Protein AF-A0A3M0LXD7-F1 (afdb_monomer_lite)

pLDDT: mean 84.43, std 17.97, range [29.33, 97.19]

Foldseek 3Di:
DDPPPPPPPPPVCVVCLVVDVLNVLLVCADPLHAAEDEAACPEPPQHRVNVVSSVVSNVVSPHDHHYHYDPHYDVCCCPPPNVVVVVVSVVVSVVVSVVVPPPPPDD

Radius of gyration: 18.06 Å; chains: 1; bounding box: 64×42×29 Å

Structure (mmCIF, N/CA/C/O backbone):
data_AF-A0A3M0LXD7-F1
#
_entry.id   AF-A0A3M0LXD7-F1
#
loop_
_atom_site.group_PDB
_atom_site.id
_atom_site.type_symbol
_atom_site.label_atom_id
_atom_site.label_alt_id
_atom_site.label_comp_id
_atom_site.label_asym_id
_atom_site.label_entity_id
_atom_site.label_seq_id
_atom_site.pdbx_PDB_ins_code
_atom_site.Cartn_x
_atom_site.Cartn_y
_atom_site.Cartn_z
_atom_site.occupancy
_atom_site.B_iso_or_equiv
_atom_site.auth_seq_id
_atom_site.auth_comp_id
_atom_site.auth_asym_id
_atom_site.auth_atom_id
_atom_site.pdbx_PDB_model_num
ATOM 1 N N . MET A 1 1 ? 28.290 23.124 3.619 1.00 46.03 1 MET A N 1
ATOM 2 C CA . MET A 1 1 ? 26.958 23.412 4.195 1.00 46.03 1 MET A CA 1
ATOM 3 C C . MET A 1 1 ? 26.178 24.201 3.157 1.00 46.03 1 MET A C 1
ATOM 5 O O . MET A 1 1 ? 26.700 25.221 2.731 1.00 46.03 1 MET A O 1
ATOM 9 N N . ASN A 1 2 ? 24.992 23.765 2.712 1.00 29.33 2 ASN A N 1
ATOM 10 C CA . ASN A 1 2 ? 24.020 24.772 2.282 1.00 29.33 2 ASN A CA 1
ATOM 11 C C . ASN A 1 2 ? 22.552 24.331 2.493 1.00 29.33 2 ASN A C 1
ATOM 13 O O . ASN A 1 2 ? 22.057 23.475 1.761 1.00 29.33 2 ASN A O 1
ATOM 17 N N . PRO A 1 3 ? 21.847 24.907 3.486 1.00 42.38 3 PRO A N 1
ATOM 18 C CA . PRO A 1 3 ? 20.471 24.574 3.888 1.00 42.38 3 PRO A CA 1
ATOM 19 C C . PRO A 1 3 ? 19.382 25.123 2.935 1.00 42.38 3 PRO A C 1
ATOM 21 O O . PRO A 1 3 ? 18.253 25.393 3.339 1.00 42.38 3 PRO A O 1
ATOM 24 N N . VAL A 1 4 ? 19.696 25.285 1.647 1.00 49.19 4 VAL A N 1
ATOM 25 C CA . VAL A 1 4 ? 18.915 26.112 0.704 1.00 49.19 4 VAL A CA 1
ATOM 26 C C . VAL A 1 4 ? 17.678 25.405 0.117 1.00 49.19 4 VAL A C 1
ATOM 28 O O . VAL A 1 4 ? 16.813 26.060 -0.455 1.00 49.19 4 VAL A O 1
ATOM 31 N N . ASN A 1 5 ? 17.494 24.093 0.303 1.00 46.97 5 ASN A N 1
ATOM 32 C CA . ASN A 1 5 ? 16.366 23.379 -0.328 1.00 46.97 5 ASN A CA 1
ATOM 33 C C . ASN A 1 5 ? 15.109 23.208 0.544 1.00 46.97 5 ASN A C 1
ATOM 35 O O . ASN A 1 5 ? 14.060 22.838 0.019 1.00 46.97 5 ASN A O 1
ATOM 39 N N . LEU A 1 6 ? 15.147 23.552 1.836 1.00 48.31 6 LEU A N 1
ATOM 40 C CA . LEU A 1 6 ? 13.985 23.420 2.736 1.00 48.31 6 LEU A CA 1
ATOM 41 C C . LEU A 1 6 ? 12.862 24.446 2.467 1.00 48.31 6 LEU A C 1
ATOM 43 O O . LEU A 1 6 ? 11.755 24.310 2.992 1.00 48.31 6 LEU A O 1
ATOM 47 N N . LEU A 1 7 ? 13.110 25.449 1.618 1.00 49.47 7 LEU A N 1
ATOM 48 C CA . LEU A 1 7 ? 12.142 26.494 1.263 1.00 49.47 7 LEU A CA 1
ATOM 49 C C . LEU A 1 7 ? 11.596 26.390 -0.167 1.00 49.47 7 LEU A C 1
ATOM 51 O O . LEU A 1 7 ? 10.633 27.08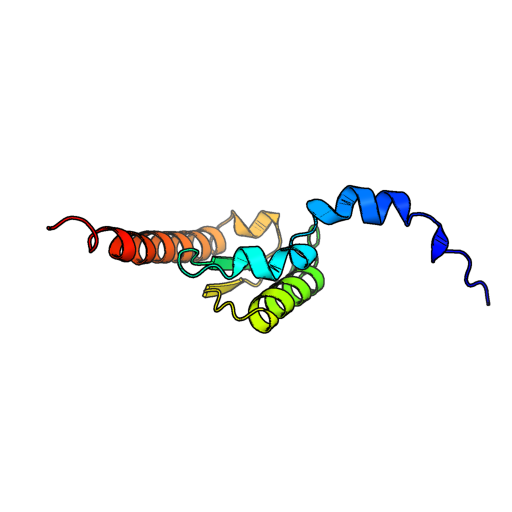7 -0.484 1.00 49.47 7 LEU A O 1
ATOM 55 N N . ARG A 1 8 ? 12.134 25.516 -1.032 1.00 58.16 8 ARG A N 1
ATOM 56 C CA . ARG A 1 8 ? 11.870 25.631 -2.476 1.00 58.16 8 ARG A CA 1
ATOM 57 C C . ARG A 1 8 ? 10.462 25.238 -2.908 1.00 58.16 8 ARG A C 1
ATOM 59 O O . ARG A 1 8 ? 10.080 25.577 -4.020 1.00 58.16 8 ARG A O 1
ATOM 66 N N . ASN A 1 9 ? 9.664 24.570 -2.068 1.00 71.19 9 ASN A N 1
ATOM 67 C CA . ASN A 1 9 ? 8.274 24.351 -2.453 1.00 71.19 9 ASN A CA 1
ATOM 68 C C . ASN A 1 9 ? 7.278 24.103 -1.316 1.00 71.19 9 ASN A C 1
ATOM 70 O O . ASN A 1 9 ? 6.484 23.168 -1.364 1.00 71.19 9 ASN A O 1
ATOM 74 N N . LYS A 1 10 ? 7.271 24.963 -0.287 1.00 82.31 10 LYS A N 1
ATOM 75 C CA . LYS A 1 10 ? 6.174 24.972 0.706 1.00 82.31 10 LYS A CA 1
ATOM 76 C C . LYS A 1 10 ? 4.805 25.146 0.037 1.00 82.31 10 LYS A C 1
ATOM 78 O O . LYS A 1 10 ? 3.849 24.507 0.461 1.00 82.31 10 LYS A O 1
ATOM 83 N N . ALA A 1 11 ? 4.732 25.959 -1.019 1.00 86.94 11 ALA A N 1
ATOM 84 C CA . ALA A 1 11 ? 3.520 26.148 -1.809 1.00 86.94 11 ALA A CA 1
ATOM 85 C C . ALA A 1 11 ? 3.088 24.853 -2.512 1.00 86.94 11 ALA A C 1
ATOM 87 O O . ALA A 1 11 ? 1.942 24.453 -2.356 1.00 86.94 11 ALA A O 1
ATOM 88 N N . LEU A 1 12 ? 3.999 24.143 -3.191 1.00 86.56 12 LEU A N 1
ATOM 89 C CA . LEU A 1 12 ? 3.683 22.847 -3.802 1.00 86.56 12 LEU A CA 1
ATOM 90 C C . LEU A 1 12 ? 3.343 21.796 -2.744 1.00 86.56 12 LEU A C 1
ATOM 92 O O . LEU A 1 12 ? 2.316 21.150 -2.857 1.00 86.56 12 LEU A O 1
ATOM 96 N N . ARG A 1 13 ? 4.115 21.669 -1.659 1.00 85.44 13 ARG A N 1
ATOM 97 C CA . ARG A 1 13 ? 3.769 20.746 -0.564 1.00 85.44 13 ARG A CA 1
ATOM 98 C C . ARG A 1 13 ? 2.377 21.030 -0.008 1.00 85.44 13 ARG A C 1
ATOM 100 O O . ARG A 1 13 ? 1.622 20.096 0.212 1.00 85.44 13 ARG A O 1
ATOM 107 N N . ARG A 1 14 ? 2.016 22.305 0.169 1.00 88.56 14 ARG A N 1
ATOM 108 C CA . ARG A 1 14 ? 0.671 22.713 0.587 1.00 88.56 14 ARG A CA 1
ATOM 109 C C . ARG A 1 14 ? -0.385 22.403 -0.476 1.00 88.56 14 ARG A C 1
ATOM 111 O O . ARG A 1 14 ? -1.457 21.943 -0.111 1.00 88.56 14 ARG A O 1
ATOM 118 N N . ALA A 1 15 ? -0.087 22.617 -1.756 1.00 90.94 15 ALA A N 1
ATOM 119 C CA . ALA A 1 15 ? -0.998 22.334 -2.864 1.00 90.94 15 ALA A CA 1
ATOM 120 C C . ALA A 1 15 ? -1.264 20.829 -3.042 1.00 90.94 15 ALA A C 1
ATOM 122 O O . ALA A 1 15 ? -2.394 20.443 -3.310 1.00 90.94 15 ALA A O 1
ATOM 123 N N . TRP A 1 16 ? -0.253 19.980 -2.834 1.00 89.81 16 TRP A N 1
ATOM 124 C CA . TRP A 1 16 ? -0.374 18.517 -2.887 1.00 89.81 16 TRP A CA 1
ATOM 125 C C . TRP A 1 16 ? -0.804 17.896 -1.557 1.00 89.81 16 TRP A C 1
ATOM 127 O O . TRP A 1 16 ? -1.193 16.734 -1.523 1.00 89.81 16 TRP A O 1
ATOM 137 N N . SER A 1 17 ? -0.772 18.661 -0.462 1.00 90.44 17 SER A N 1
ATOM 138 C CA . SER A 1 17 ? -1.153 18.200 0.876 1.00 90.44 17 SER A CA 1
ATOM 139 C C . SER A 1 17 ? -2.521 17.512 0.926 1.00 90.44 17 SER A C 1
ATOM 141 O O . SER A 1 17 ? -2.604 16.502 1.622 1.00 90.44 17 SER A O 1
ATOM 143 N N . PRO A 1 18 ? -3.573 17.988 0.224 1.00 90.00 18 PRO A N 1
A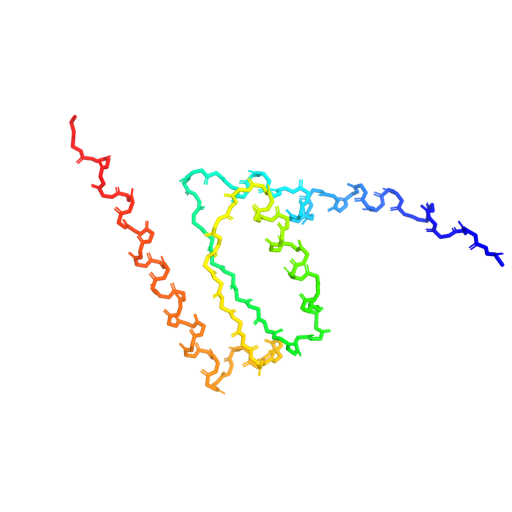TOM 144 C CA . PRO A 1 18 ? -4.873 17.317 0.215 1.00 90.00 18 PRO A CA 1
ATOM 145 C C . PRO A 1 18 ? -4.867 15.962 -0.503 1.00 90.00 18 PRO A C 1
ATOM 147 O O . PRO A 1 18 ? -5.721 15.132 -0.219 1.00 90.00 18 PRO A O 1
ATOM 150 N N . LEU A 1 19 ? -3.924 15.743 -1.425 1.00 88.19 19 LEU A N 1
ATOM 151 C CA . LEU A 1 19 ? -3.793 14.508 -2.204 1.00 88.19 19 LEU A CA 1
ATOM 152 C C . LEU A 1 19 ? -2.860 13.486 -1.543 1.00 88.19 19 LEU A C 1
ATOM 154 O O . LEU A 1 19 ? -2.859 12.322 -1.934 1.00 88.19 19 LEU A O 1
ATOM 158 N N . ASN A 1 20 ? -2.065 13.899 -0.551 1.00 89.81 20 ASN A N 1
ATOM 159 C CA . ASN A 1 20 ? -1.260 12.965 0.223 1.00 89.81 20 ASN A CA 1
ATOM 160 C C . ASN A 1 20 ? -2.167 12.177 1.183 1.00 89.81 20 ASN A C 1
ATOM 162 O O . ASN A 1 20 ? -2.788 12.755 2.080 1.00 89.81 20 ASN A O 1
ATOM 166 N N . LEU A 1 21 ? -2.226 10.859 0.999 1.00 90.25 21 LEU A N 1
ATOM 167 C CA . LEU A 1 21 ? -3.037 9.964 1.821 1.00 90.25 21 LEU A CA 1
ATOM 168 C C . LEU A 1 21 ? -2.557 9.902 3.276 1.00 90.25 21 LEU A C 1
ATOM 170 O O . LEU A 1 21 ? -3.395 9.794 4.165 1.00 90.25 21 LEU A O 1
ATOM 174 N N . GLU A 1 22 ? -1.253 10.049 3.537 1.00 91.25 22 GLU A N 1
ATOM 175 C CA . GLU A 1 22 ? -0.711 10.093 4.906 1.00 91.25 22 GLU A CA 1
ATOM 176 C C . GLU A 1 22 ? -1.294 11.262 5.708 1.00 91.25 22 GLU A C 1
ATOM 178 O O . GLU A 1 22 ? -1.644 11.104 6.870 1.00 91.25 22 GLU A O 1
ATOM 183 N N . ASN A 1 23 ? -1.504 12.419 5.069 1.00 91.06 23 ASN A N 1
ATOM 184 C CA . ASN A 1 23 ? -2.108 13.589 5.717 1.00 91.06 23 ASN A CA 1
ATOM 185 C C . ASN A 1 23 ? -3.605 13.410 6.028 1.00 91.06 23 ASN A C 1
ATOM 187 O O . ASN A 1 23 ? -4.218 14.287 6.634 1.00 91.06 23 ASN A O 1
ATOM 191 N N . ASN A 1 24 ? -4.213 12.327 5.546 1.00 87.38 24 ASN A N 1
ATOM 192 C CA . ASN A 1 24 ? -5.629 12.022 5.701 1.00 87.38 24 ASN A CA 1
ATOM 193 C C . ASN A 1 24 ? -5.841 10.640 6.342 1.00 87.38 24 ASN A C 1
ATOM 195 O O . ASN A 1 24 ? -6.944 10.102 6.229 1.00 87.38 24 ASN A O 1
ATOM 199 N N . SER A 1 25 ? -4.825 10.069 7.003 1.00 89.56 25 SER A N 1
ATOM 200 C CA . SER A 1 25 ? -4.895 8.742 7.631 1.00 89.56 25 SER A CA 1
ATOM 201 C C . SER A 1 25 ? -6.099 8.610 8.565 1.00 89.56 25 SER A C 1
ATOM 203 O O . SER A 1 25 ? -6.852 7.653 8.425 1.00 89.56 25 SER A O 1
ATOM 205 N N . ASP A 1 26 ? -6.382 9.617 9.395 1.00 88.00 26 ASP A N 1
ATOM 206 C CA . ASP A 1 26 ? -7.539 9.636 10.307 1.00 88.00 26 ASP A CA 1
ATOM 207 C C . ASP A 1 26 ? -8.882 9.427 9.585 1.00 88.00 26 ASP A C 1
ATOM 209 O O . ASP A 1 26 ? -9.785 8.753 10.079 1.00 88.00 26 ASP A O 1
ATOM 213 N N . ARG A 1 27 ? -9.027 9.971 8.368 1.00 87.19 27 ARG A N 1
ATOM 214 C CA . ARG A 1 27 ? -10.249 9.806 7.557 1.00 87.19 27 ARG A CA 1
ATOM 215 C C . ARG A 1 27 ? -10.368 8.406 6.964 1.00 87.19 27 ARG A C 1
ATOM 217 O O . ARG A 1 27 ? -11.468 7.994 6.589 1.00 87.19 27 ARG A O 1
ATOM 224 N N . LEU A 1 28 ? -9.244 7.705 6.855 1.00 88.44 28 LEU A N 1
ATOM 225 C CA . LEU A 1 28 ? -9.154 6.336 6.371 1.00 88.44 28 LEU A CA 1
ATOM 226 C C . LEU A 1 28 ? -9.375 5.305 7.492 1.00 88.44 28 LEU A C 1
ATOM 228 O O . LEU A 1 28 ? -9.481 4.126 7.185 1.00 88.44 28 LEU A O 1
ATOM 232 N N . VAL A 1 29 ? -9.521 5.728 8.756 1.00 89.56 29 VAL A N 1
ATOM 233 C CA . VAL A 1 29 ? -9.783 4.839 9.913 1.00 89.56 29 VAL A CA 1
ATOM 234 C C . VAL A 1 29 ? -11.260 4.832 10.342 1.00 89.56 29 VAL A C 1
ATOM 236 O O . VAL A 1 29 ? -11.629 4.377 11.420 1.00 89.56 29 VAL A O 1
ATOM 239 N N . ARG A 1 30 ? -12.170 5.351 9.514 1.00 88.31 30 ARG A N 1
ATOM 240 C CA . ARG A 1 30 ? -13.601 5.347 9.859 1.00 88.31 30 ARG A CA 1
ATOM 241 C C . ARG A 1 30 ? -14.128 3.915 10.037 1.00 88.31 30 ARG A C 1
ATOM 243 O O . ARG A 1 30 ? -13.782 3.020 9.274 1.00 88.31 30 ARG A O 1
ATOM 250 N N . SER A 1 31 ? -15.027 3.725 11.001 1.00 81.69 31 SER A N 1
ATOM 251 C CA . SER A 1 31 ? -15.523 2.409 11.444 1.00 81.69 31 SER A CA 1
ATOM 252 C C . SER A 1 31 ? -16.240 1.572 10.378 1.00 81.69 31 SER A C 1
ATOM 254 O O . SER A 1 31 ? -16.456 0.385 10.584 1.00 81.69 31 SER A O 1
ATOM 256 N N . ASN A 1 32 ? -16.626 2.175 9.255 1.00 83.38 32 ASN A N 1
ATOM 257 C CA . ASN A 1 32 ? -17.280 1.512 8.128 1.00 83.38 32 ASN A CA 1
ATOM 258 C C . ASN A 1 32 ? -16.382 1.420 6.881 1.00 83.38 32 ASN A C 1
ATOM 260 O O . ASN A 1 32 ? -16.890 1.318 5.762 1.00 83.38 32 ASN A O 1
ATOM 264 N N . LEU A 1 33 ? -15.065 1.546 7.054 1.00 88.62 33 LEU A N 1
ATOM 265 C CA . LEU A 1 33 ? -14.089 1.430 5.982 1.00 88.62 33 LEU A CA 1
ATOM 266 C C . LEU A 1 33 ? -13.090 0.328 6.302 1.00 88.62 33 LEU A C 1
ATOM 268 O O . LEU A 1 33 ? -12.149 0.522 7.066 1.00 88.62 33 LEU A O 1
ATOM 272 N N . ASP A 1 34 ? -13.271 -0.802 5.636 1.00 90.62 34 ASP A N 1
ATOM 273 C CA . ASP A 1 34 ? -12.255 -1.838 5.591 1.00 90.62 34 ASP A CA 1
ATOM 274 C C . ASP A 1 34 ? -11.163 -1.442 4.586 1.00 90.62 34 ASP A C 1
ATOM 276 O O . ASP A 1 34 ? -11.436 -0.827 3.549 1.00 90.62 34 ASP A O 1
ATOM 280 N N . LEU A 1 35 ? -9.912 -1.796 4.884 1.00 93.31 35 LEU A N 1
ATOM 281 C CA . LEU A 1 35 ? -8.755 -1.488 4.045 1.00 93.31 35 LEU A CA 1
ATOM 282 C C . LEU A 1 35 ? -8.015 -2.771 3.668 1.00 93.31 35 LEU A C 1
ATOM 284 O O . LEU A 1 35 ? -7.651 -3.556 4.540 1.00 93.31 35 LEU A O 1
ATOM 288 N N . HIS A 1 36 ? -7.731 -2.936 2.378 1.00 94.94 36 HIS A N 1
ATOM 289 C CA . HIS A 1 36 ? -6.858 -3.982 1.847 1.00 94.94 36 HIS A CA 1
ATOM 290 C C . HIS A 1 36 ? -5.701 -3.335 1.089 1.00 94.94 36 HIS A C 1
ATOM 292 O O . HIS A 1 36 ? -5.926 -2.541 0.173 1.00 94.94 36 HIS A O 1
ATOM 298 N N . VAL A 1 37 ? -4.466 -3.664 1.461 1.00 95.38 37 VAL A N 1
ATOM 299 C CA . VAL A 1 37 ? -3.253 -3.061 0.898 1.00 95.38 37 VAL A CA 1
ATOM 300 C C . VAL A 1 37 ? -2.350 -4.151 0.336 1.00 95.38 37 VAL A C 1
ATOM 302 O O . VAL A 1 37 ? -1.927 -5.067 1.044 1.00 95.38 37 VAL A O 1
ATOM 305 N N . VAL A 1 38 ? -2.010 -4.016 -0.946 1.00 96.38 38 VAL A N 1
ATOM 306 C CA . VAL A 1 38 ? -1.089 -4.914 -1.648 1.00 96.38 38 VAL A CA 1
ATOM 307 C C . VAL A 1 38 ? 0.204 -4.166 -1.953 1.00 96.38 38 VAL A C 1
ATOM 309 O O . VAL A 1 38 ? 0.172 -3.138 -2.623 1.00 96.38 38 VAL A O 1
ATOM 312 N N . ILE A 1 39 ? 1.340 -4.682 -1.481 1.00 96.69 39 ILE A N 1
ATOM 313 C CA . ILE A 1 39 ? 2.663 -4.079 -1.691 1.00 96.69 39 ILE A CA 1
ATOM 314 C C . ILE A 1 39 ? 3.513 -4.999 -2.563 1.00 96.69 39 ILE A C 1
ATOM 316 O O . ILE A 1 39 ? 3.702 -6.180 -2.258 1.00 96.69 39 ILE A O 1
ATOM 320 N N . ALA A 1 40 ? 4.060 -4.429 -3.632 1.00 97.19 40 ALA A N 1
ATOM 321 C CA . ALA A 1 40 ? 5.060 -5.051 -4.483 1.00 97.19 40 ALA A CA 1
ATOM 322 C C . ALA A 1 40 ? 6.463 -4.700 -3.949 1.00 97.19 40 ALA A C 1
ATOM 324 O O . ALA A 1 40 ? 6.907 -3.561 -4.030 1.00 97.19 40 ALA A O 1
ATOM 325 N N . GLU A 1 41 ? 7.173 -5.670 -3.375 1.00 97.12 41 GLU A N 1
ATOM 326 C CA . GLU A 1 41 ? 8.433 -5.438 -2.640 1.00 97.12 41 GLU A CA 1
ATOM 327 C C . GLU A 1 41 ? 9.608 -5.016 -3.534 1.00 97.12 41 GLU A C 1
ATOM 329 O O . GLU A 1 41 ? 10.629 -4.544 -3.046 1.00 97.12 41 GLU A O 1
ATOM 334 N N . ARG A 1 42 ? 9.491 -5.191 -4.854 1.00 96.25 42 ARG A N 1
ATOM 335 C CA . ARG A 1 42 ? 10.500 -4.784 -5.846 1.00 96.25 42 ARG A CA 1
ATOM 336 C C . ARG A 1 42 ? 9.979 -3.678 -6.758 1.00 96.25 42 ARG A C 1
ATOM 338 O O . ARG A 1 42 ? 10.441 -3.544 -7.896 1.00 96.25 42 ARG A O 1
ATOM 345 N N . ASP A 1 43 ? 8.972 -2.941 -6.301 1.00 96.12 43 ASP A N 1
ATOM 346 C CA . ASP A 1 43 ? 8.427 -1.801 -7.022 1.00 96.12 43 ASP A CA 1
ATOM 347 C C . ASP A 1 43 ? 9.484 -0.686 -7.139 1.00 96.12 43 ASP A C 1
ATOM 349 O O . ASP A 1 43 ? 10.210 -0.369 -6.201 1.00 96.12 43 ASP A O 1
ATOM 353 N N . LYS A 1 44 ? 9.614 -0.140 -8.349 1.00 95.31 44 LYS A N 1
ATOM 354 C CA . LYS A 1 44 ? 10.530 0.962 -8.684 1.00 95.31 44 LYS A CA 1
ATOM 355 C C . LYS A 1 44 ? 9.790 2.245 -9.068 1.00 95.31 44 LYS A C 1
ATOM 357 O O . LYS A 1 44 ? 10.431 3.270 -9.270 1.00 95.31 44 LYS A O 1
ATOM 362 N N . VAL A 1 45 ? 8.471 2.167 -9.231 1.00 95.81 45 VAL A N 1
ATOM 363 C CA . VAL A 1 45 ? 7.575 3.293 -9.503 1.00 95.81 45 VAL A CA 1
ATOM 364 C C . VAL A 1 45 ? 7.150 3.906 -8.177 1.00 95.81 45 VAL A C 1
ATOM 366 O O . VAL A 1 45 ? 7.333 5.102 -7.970 1.00 95.81 45 VAL A O 1
ATOM 369 N N . ILE A 1 46 ? 6.644 3.074 -7.267 1.00 92.12 46 ILE A N 1
ATOM 370 C CA . ILE A 1 46 ? 6.304 3.458 -5.900 1.00 92.12 46 ILE A CA 1
ATOM 371 C C . ILE A 1 46 ? 7.181 2.636 -4.972 1.00 92.12 46 ILE A C 1
ATOM 373 O O . ILE A 1 46 ? 6.954 1.446 -4.785 1.00 92.12 46 ILE A O 1
ATOM 377 N N . LEU A 1 47 ? 8.211 3.271 -4.422 1.00 94.75 47 LEU A N 1
ATOM 378 C CA . LEU A 1 47 ? 9.168 2.579 -3.570 1.00 94.75 47 LEU A CA 1
ATOM 379 C C . LEU A 1 47 ? 8.460 1.955 -2.346 1.00 94.75 47 LEU A C 1
ATOM 381 O O . LEU A 1 47 ? 7.613 2.627 -1.739 1.00 94.75 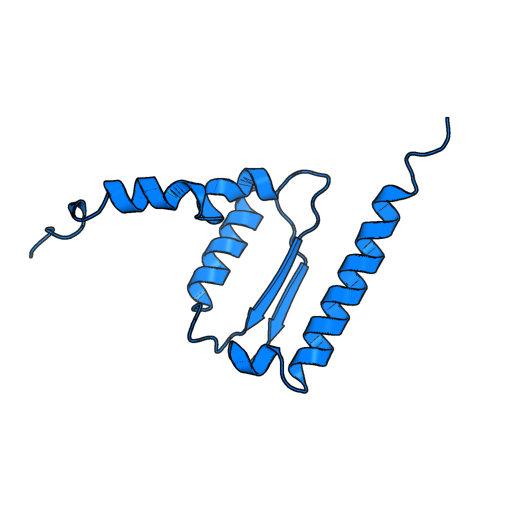47 LEU A O 1
ATOM 385 N N . PRO A 1 48 ? 8.784 0.702 -1.967 1.00 93.38 48 PRO A N 1
ATOM 386 C CA . PRO A 1 48 ? 8.158 0.020 -0.835 1.00 93.38 48 PRO A CA 1
ATOM 387 C C . PRO A 1 48 ? 8.213 0.826 0.463 1.00 93.38 48 PRO A C 1
ATOM 389 O O . PRO A 1 48 ? 7.240 0.844 1.209 1.00 93.38 48 PRO A O 1
ATOM 392 N N . GLU A 1 49 ? 9.291 1.577 0.689 1.00 94.38 49 GLU A N 1
ATOM 393 C CA . GLU A 1 49 ? 9.492 2.389 1.890 1.00 94.38 49 GLU A CA 1
ATOM 394 C C . GLU A 1 49 ? 8.445 3.508 2.020 1.00 94.38 49 GLU A C 1
ATOM 396 O O . GLU A 1 49 ? 8.026 3.846 3.127 1.00 94.38 49 GLU A O 1
ATOM 401 N N . VAL A 1 50 ? 7.971 4.058 0.893 1.00 92.75 50 VAL A N 1
ATOM 402 C CA . VAL A 1 5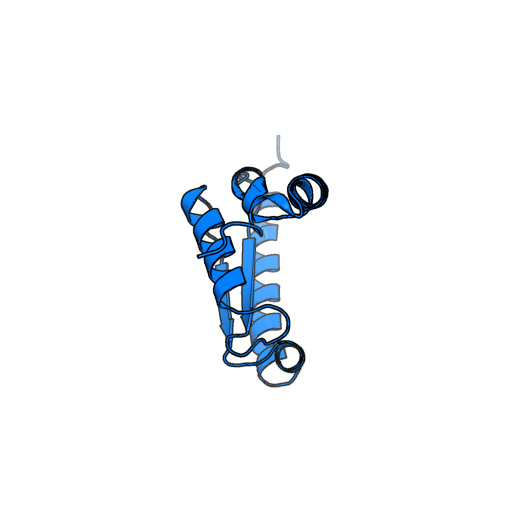0 ? 6.887 5.058 0.878 1.00 92.75 50 VAL A CA 1
ATOM 403 C C . VAL A 1 50 ? 5.564 4.403 1.267 1.00 92.75 50 VAL A C 1
ATOM 405 O O . VAL A 1 50 ? 4.787 4.961 2.037 1.00 92.75 50 VAL A O 1
ATOM 408 N N . SER A 1 51 ? 5.318 3.191 0.767 1.00 93.94 51 SER A N 1
ATOM 409 C CA . SER A 1 51 ? 4.117 2.430 1.119 1.00 93.94 51 SER A CA 1
ATOM 410 C C . SER A 1 51 ? 4.141 1.989 2.585 1.00 93.94 51 SER A C 1
ATOM 412 O O . SER A 1 51 ? 3.107 2.009 3.248 1.00 93.94 51 SER A O 1
ATOM 414 N N . ASP A 1 52 ? 5.314 1.642 3.114 1.00 94.75 52 ASP A N 1
ATOM 415 C CA . ASP A 1 52 ? 5.505 1.256 4.512 1.00 94.75 52 ASP A CA 1
ATOM 416 C C . ASP A 1 52 ? 5.252 2.422 5.472 1.00 94.75 52 ASP A C 1
ATOM 418 O O . ASP A 1 52 ? 4.550 2.241 6.466 1.00 94.75 52 ASP A O 1
ATOM 422 N N . SER A 1 53 ? 5.745 3.621 5.142 1.00 94.12 53 SER A N 1
ATOM 423 C CA . SER A 1 53 ? 5.439 4.862 5.872 1.00 94.12 53 SER A CA 1
ATOM 424 C C . SER A 1 53 ? 3.930 5.120 5.940 1.00 94.12 53 SER A C 1
ATOM 426 O O . SER A 1 53 ? 3.377 5.375 7.016 1.00 94.12 53 SER A O 1
ATOM 428 N N . PHE A 1 54 ? 3.231 4.956 4.815 1.00 93.50 54 PHE A N 1
ATOM 429 C CA . PHE A 1 54 ? 1.785 5.141 4.769 1.00 93.50 54 PHE A CA 1
ATOM 430 C C . PHE A 1 54 ? 1.033 4.086 5.585 1.00 93.50 54 PHE A C 1
ATOM 432 O O . PHE A 1 54 ? 0.140 4.422 6.362 1.00 93.50 54 PHE A O 1
ATOM 439 N N . VAL A 1 55 ? 1.415 2.812 5.470 1.00 94.56 55 VAL A N 1
ATOM 440 C CA . VAL A 1 55 ? 0.819 1.730 6.268 1.00 94.56 55 VAL A CA 1
ATOM 441 C C . VAL A 1 55 ? 1.053 1.949 7.758 1.00 94.56 55 VAL A C 1
ATOM 443 O O . VAL A 1 55 ? 0.153 1.687 8.554 1.00 94.56 55 VAL A O 1
ATOM 446 N N . GLN A 1 56 ? 2.231 2.435 8.149 1.00 95.06 56 GLN A N 1
ATOM 447 C CA . GLN A 1 56 ? 2.491 2.779 9.541 1.00 95.06 56 GLN A CA 1
ATOM 448 C C . GLN A 1 56 ? 1.601 3.940 9.997 1.00 95.06 56 GLN A C 1
ATOM 450 O O . GLN A 1 56 ? 0.938 3.810 11.018 1.00 95.06 56 GLN A O 1
ATOM 455 N N . SER A 1 57 ? 1.470 4.996 9.190 1.00 93.94 57 SER A N 1
ATOM 456 C CA . SER A 1 57 ? 0.568 6.125 9.474 1.00 93.94 57 SER A CA 1
ATOM 457 C C . SER A 1 57 ? -0.896 5.691 9.642 1.00 93.94 57 SER A C 1
ATOM 459 O O . SER A 1 57 ? -1.613 6.228 10.483 1.00 93.94 57 SER A O 1
ATOM 461 N N . LEU A 1 58 ? -1.353 4.698 8.868 1.00 94.06 58 LEU A N 1
ATOM 462 C CA . LEU A 1 58 ? -2.684 4.103 9.026 1.00 94.06 58 LEU A CA 1
ATOM 463 C C . LEU A 1 58 ? -2.821 3.354 10.357 1.00 94.06 58 LEU A C 1
ATOM 465 O O . LEU A 1 58 ? -3.820 3.521 11.054 1.00 94.06 58 LEU A O 1
ATOM 469 N N . LYS A 1 59 ? -1.825 2.536 10.714 1.00 93.25 59 LYS A N 1
ATOM 470 C CA . LYS A 1 59 ? -1.814 1.790 11.982 1.00 93.25 59 LYS A CA 1
ATOM 471 C C . LYS A 1 59 ? -1.768 2.719 13.189 1.00 93.25 59 LYS A C 1
ATOM 473 O O . LYS A 1 59 ? -2.497 2.488 14.147 1.00 93.25 59 LYS A O 1
ATOM 478 N N . ASP A 1 60 ? -0.962 3.773 13.120 1.00 94.38 60 ASP A N 1
ATOM 479 C CA . ASP A 1 60 ? -0.837 4.778 14.178 1.00 94.38 60 ASP A CA 1
ATOM 480 C C . ASP A 1 60 ? -2.155 5.537 14.389 1.00 94.38 60 ASP A C 1
ATOM 482 O O . ASP A 1 60 ? -2.508 5.860 15.520 1.00 94.38 60 ASP A O 1
ATOM 486 N N . ALA A 1 61 ? -2.927 5.750 13.317 1.00 92.31 61 ALA A N 1
ATOM 487 C CA . ALA A 1 61 ? -4.276 6.310 13.382 1.00 92.31 61 ALA A CA 1
ATOM 488 C C . ALA A 1 61 ? -5.348 5.301 13.857 1.00 92.31 61 ALA A C 1
ATOM 490 O O . ALA A 1 61 ? -6.506 5.674 14.033 1.00 92.31 61 ALA A O 1
ATOM 491 N N . GLY A 1 62 ? -4.982 4.032 14.085 1.00 92.06 62 GLY A N 1
ATOM 492 C CA . GLY A 1 62 ? -5.858 2.981 14.614 1.00 92.06 62 GLY A CA 1
ATOM 493 C C . GLY A 1 62 ? -6.454 2.031 13.570 1.00 92.06 62 GLY A C 1
ATOM 494 O O . GLY A 1 62 ? -7.304 1.212 13.920 1.00 92.06 62 GLY A O 1
ATOM 495 N N . ALA A 1 63 ? -6.044 2.108 12.299 1.00 91.25 63 ALA A N 1
ATOM 496 C CA . ALA A 1 63 ? -6.526 1.182 11.277 1.00 91.25 63 ALA A CA 1
ATOM 497 C C . ALA A 1 63 ? -5.862 -0.194 11.391 1.00 91.25 63 ALA A C 1
ATOM 499 O O . ALA A 1 63 ? -4.682 -0.325 11.721 1.00 91.25 63 ALA A O 1
ATOM 500 N N . VAL A 1 64 ? -6.608 -1.228 11.004 1.00 90.25 64 VAL A N 1
ATOM 501 C CA . VAL A 1 64 ? -6.115 -2.609 10.918 1.00 90.25 64 VAL A CA 1
ATOM 502 C C . VAL A 1 64 ? -6.261 -3.103 9.472 1.00 90.25 64 VAL A C 1
ATOM 504 O O . VAL A 1 64 ? -7.157 -3.892 9.180 1.00 90.25 64 VAL A O 1
ATOM 507 N N . PRO A 1 65 ? -5.434 -2.605 8.528 1.00 91.56 65 PRO A N 1
ATOM 508 C CA . PRO A 1 65 ? -5.543 -2.993 7.126 1.00 91.56 65 PRO A CA 1
ATOM 509 C C . PRO A 1 65 ? -5.152 -4.462 6.917 1.00 91.56 65 PRO A C 1
ATOM 511 O O . PRO A 1 65 ? -4.166 -4.945 7.482 1.00 91.56 65 PRO A O 1
ATOM 514 N N . GLU A 1 66 ? -5.874 -5.163 6.044 1.00 93.12 66 GLU A N 1
ATOM 515 C CA . GLU A 1 66 ? -5.447 -6.463 5.531 1.00 93.12 66 GLU A CA 1
ATOM 516 C C . GLU A 1 66 ? -4.258 -6.259 4.583 1.00 93.12 66 GLU A C 1
ATOM 518 O O . GLU A 1 66 ? -4.348 -5.540 3.589 1.00 93.12 66 GLU A O 1
ATOM 523 N N . MET A 1 67 ? -3.127 -6.890 4.897 1.00 94.44 67 MET A N 1
ATOM 524 C CA . MET A 1 67 ? -1.864 -6.685 4.189 1.00 94.44 67 MET A CA 1
ATOM 525 C C . MET A 1 67 ? -1.485 -7.895 3.335 1.00 94.44 67 MET A C 1
ATOM 527 O O . MET A 1 67 ? -1.400 -9.018 3.835 1.00 94.44 67 MET A O 1
ATOM 531 N N . LEU A 1 68 ? -1.119 -7.650 2.077 1.00 96.19 68 LEU A N 1
ATOM 532 C CA . LEU A 1 68 ? -0.513 -8.640 1.191 1.00 96.19 68 LEU A CA 1
ATOM 533 C C . LEU A 1 68 ? 0.789 -8.097 0.592 1.00 96.19 68 LEU A C 1
ATOM 535 O O . LEU A 1 68 ? 0.776 -7.188 -0.230 1.00 96.19 68 LEU A O 1
ATOM 539 N N . ARG A 1 69 ? 1.928 -8.689 0.960 1.00 96.56 69 ARG A N 1
ATOM 540 C CA .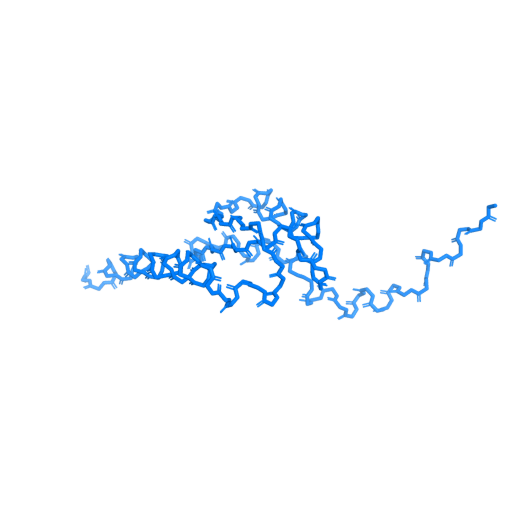 ARG A 1 69 ? 3.231 -8.383 0.348 1.00 96.56 69 ARG A CA 1
ATOM 541 C C . ARG A 1 69 ? 3.605 -9.436 -0.684 1.00 96.56 69 ARG A C 1
ATOM 543 O O . ARG A 1 69 ? 3.392 -10.631 -0.461 1.00 96.56 69 ARG A O 1
ATOM 550 N N . LEU A 1 70 ? 4.131 -8.991 -1.819 1.00 96.94 70 LEU A N 1
ATOM 551 C CA . LEU A 1 70 ? 4.497 -9.839 -2.947 1.00 96.94 70 LEU A CA 1
ATOM 552 C C . LEU A 1 70 ? 5.885 -9.458 -3.454 1.00 96.94 70 LEU A C 1
ATOM 554 O O . LEU A 1 70 ? 6.126 -8.299 -3.786 1.00 96.94 70 LEU A O 1
ATOM 558 N N . ASN A 1 71 ? 6.759 -10.453 -3.606 1.00 96.50 71 ASN A N 1
ATOM 559 C CA . ASN A 1 71 ? 8.110 -10.292 -4.148 1.00 96.50 71 ASN A CA 1
ATOM 560 C C . ASN A 1 71 ? 8.091 -10.084 -5.679 1.00 96.50 71 ASN A C 1
ATOM 562 O O . ASN A 1 71 ? 8.581 -10.896 -6.463 1.00 96.50 71 ASN A O 1
ATOM 566 N N . CYS A 1 72 ? 7.460 -8.999 -6.114 1.00 96.56 72 CYS A N 1
ATOM 567 C CA . CYS A 1 72 ? 7.281 -8.614 -7.507 1.00 96.56 72 CYS A CA 1
ATOM 568 C C . CYS A 1 72 ? 7.490 -7.103 -7.670 1.00 96.56 72 CYS A C 1
ATOM 570 O O . CYS A 1 72 ? 7.554 -6.372 -6.683 1.00 96.56 72 CYS A O 1
ATOM 572 N N . GLY A 1 73 ? 7.646 -6.642 -8.912 1.00 96.31 73 GLY A N 1
ATOM 573 C CA . GLY A 1 73 ? 7.630 -5.213 -9.239 1.00 96.31 73 GLY A CA 1
ATOM 574 C C . GLY A 1 73 ? 6.239 -4.736 -9.659 1.00 96.31 73 GLY A C 1
ATOM 575 O O . GLY A 1 73 ? 5.350 -5.555 -9.888 1.00 96.31 73 GLY A O 1
ATOM 576 N N . HIS A 1 74 ? 6.086 -3.422 -9.841 1.00 95.88 74 HIS A N 1
ATOM 577 C CA . HIS A 1 74 ? 4.817 -2.761 -10.181 1.00 95.88 74 HIS A CA 1
ATOM 578 C C . HIS A 1 74 ? 4.041 -3.456 -11.309 1.00 95.88 74 HIS A C 1
ATOM 580 O O . HIS A 1 74 ? 2.912 -3.904 -11.140 1.00 95.88 74 HIS A O 1
ATOM 586 N N . TYR A 1 75 ? 4.689 -3.616 -12.464 1.00 95.06 75 TYR A N 1
ATOM 587 C CA . TYR A 1 75 ? 4.074 -4.217 -13.647 1.00 95.06 75 TYR A CA 1
ATOM 588 C C . TYR A 1 75 ? 3.924 -5.737 -13.534 1.00 95.06 75 TYR A C 1
ATOM 590 O O . TYR A 1 75 ? 3.052 -6.325 -14.165 1.00 95.06 75 TYR A O 1
ATOM 598 N N . SER A 1 76 ? 4.758 -6.387 -12.718 1.00 95.94 76 SER A N 1
ATOM 599 C CA . SER A 1 76 ? 4.693 -7.835 -12.507 1.00 95.94 76 SER A CA 1
ATOM 600 C C . SER A 1 76 ? 3.550 -8.243 -11.581 1.00 95.94 76 SER A C 1
ATOM 602 O O . SER A 1 76 ? 3.138 -9.397 -11.633 1.00 95.94 76 SER A O 1
ATOM 604 N N . LEU A 1 77 ? 3.006 -7.321 -10.779 1.00 95.44 77 LEU A N 1
ATOM 605 C CA . LEU A 1 77 ? 1.843 -7.570 -9.924 1.00 95.44 77 LEU A CA 1
ATOM 606 C C . LEU A 1 77 ? 0.627 -8.060 -10.727 1.00 95.44 77 LEU A C 1
ATOM 608 O O . LEU A 1 77 ? -0.137 -8.897 -10.249 1.00 95.44 77 LEU A O 1
ATOM 612 N N . ALA A 1 78 ? 0.477 -7.556 -11.955 1.00 94.69 78 ALA A N 1
ATOM 613 C CA . ALA A 1 78 ? -0.607 -7.909 -12.867 1.00 94.69 78 ALA A CA 1
ATOM 614 C C . ALA A 1 78 ? -0.338 -9.181 -13.694 1.00 94.69 78 ALA A C 1
ATOM 616 O O . ALA A 1 78 ? -1.184 -9.591 -14.487 1.00 94.69 78 ALA A O 1
ATOM 617 N N . LEU A 1 79 ? 0.821 -9.821 -13.515 1.00 97.06 79 LEU A N 1
ATOM 618 C CA . LEU A 1 79 ? 1.218 -11.018 -14.250 1.00 97.06 79 LEU A CA 1
ATOM 619 C C . LEU A 1 79 ? 1.143 -12.269 -13.363 1.00 97.06 79 LEU A C 1
ATOM 621 O O . LEU A 1 79 ? 1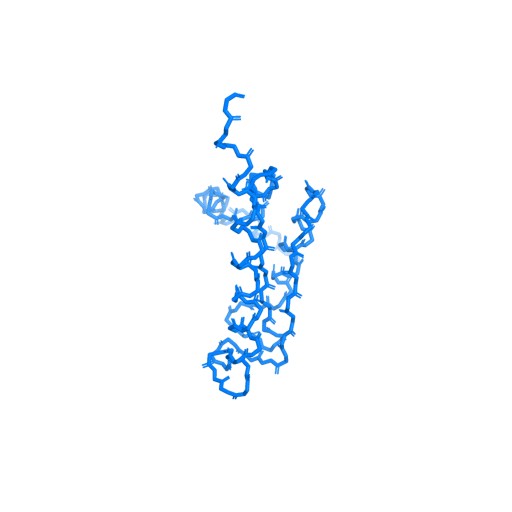.281 -12.180 -12.138 1.00 97.06 79 LEU A O 1
ATOM 625 N N . PRO A 1 80 ? 0.963 -13.464 -13.952 1.00 95.94 80 PRO A N 1
ATOM 626 C CA . PRO A 1 80 ? 1.144 -14.715 -13.229 1.00 95.94 80 PRO A CA 1
ATOM 627 C C . PRO A 1 80 ? 2.558 -14.840 -12.626 1.00 95.94 80 PRO A C 1
ATOM 629 O O . PRO A 1 80 ? 3.530 -14.425 -13.259 1.00 95.94 80 PRO A O 1
ATOM 632 N N . PRO A 1 81 ? 2.700 -15.430 -11.423 1.00 94.38 81 PRO A N 1
ATOM 633 C CA . PRO A 1 81 ? 1.628 -15.957 -10.570 1.00 94.38 81 PRO A CA 1
ATOM 634 C C . PRO A 1 81 ? 0.966 -14.896 -9.663 1.00 94.38 81 PRO A C 1
ATOM 636 O O . PRO A 1 81 ? -0.018 -15.197 -8.988 1.00 94.38 81 PRO A O 1
ATOM 639 N N . TYR A 1 82 ? 1.487 -13.666 -9.623 1.00 96.69 82 TYR A N 1
ATOM 640 C CA . TYR A 1 82 ? 1.116 -12.638 -8.643 1.00 96.69 82 TYR A CA 1
ATOM 641 C C . TYR A 1 82 ? -0.329 -12.158 -8.775 1.00 96.69 82 TYR A C 1
ATOM 643 O O . TYR A 1 82 ? -0.989 -11.991 -7.750 1.00 96.69 82 TYR A O 1
ATOM 651 N N . ILE A 1 83 ? -0.842 -12.047 -10.005 1.00 95.94 83 ILE A N 1
ATOM 652 C CA . ILE A 1 83 ? -2.235 -11.658 -10.278 1.00 95.94 83 ILE A CA 1
ATOM 653 C C . ILE A 1 83 ? -3.253 -12.585 -9.609 1.00 95.94 83 ILE A C 1
ATOM 655 O O . ILE A 1 83 ? -4.303 -12.141 -9.151 1.00 95.94 83 ILE A O 1
ATOM 659 N N . PHE A 1 84 ? -2.941 -13.879 -9.500 1.00 96.88 84 PHE A N 1
ATOM 660 C CA . PHE A 1 84 ? -3.833 -14.829 -8.842 1.00 96.88 84 PHE A CA 1
ATOM 661 C C . PHE A 1 84 ? -3.852 -14.611 -7.334 1.00 96.88 84 PHE A C 1
ATOM 663 O O . PHE A 1 84 ? -4.911 -14.666 -6.715 1.00 96.88 84 PHE A O 1
ATOM 670 N N . ARG A 1 85 ? -2.691 -14.327 -6.735 1.00 95.75 85 ARG A N 1
ATOM 671 C CA . ARG A 1 85 ? -2.583 -14.105 -5.292 1.00 95.75 85 ARG A CA 1
ATOM 672 C C . ARG A 1 85 ? -3.217 -12.778 -4.875 1.00 95.75 85 ARG A C 1
ATOM 674 O O . ARG A 1 85 ? -3.977 -12.766 -3.911 1.00 95.75 85 ARG A O 1
ATOM 681 N N . SER A 1 86 ? -2.951 -11.696 -5.608 1.00 95.31 86 SER A N 1
ATOM 682 C CA . SER A 1 86 ? -3.579 -10.390 -5.368 1.00 95.31 86 SER A CA 1
ATOM 683 C C . SER A 1 86 ? -5.081 -10.422 -5.654 1.00 95.31 86 SER A C 1
ATOM 685 O O . SER A 1 86 ? -5.870 -9.983 -4.822 1.00 95.31 86 SER A O 1
ATOM 687 N N . GLY A 1 87 ? -5.497 -11.031 -6.768 1.00 95.25 87 GLY A N 1
ATOM 688 C CA . GLY A 1 87 ? -6.908 -11.179 -7.125 1.00 95.25 87 GLY A CA 1
ATOM 689 C C . GLY A 1 87 ? -7.698 -12.033 -6.130 1.00 95.25 87 GLY A C 1
ATOM 690 O O . GLY A 1 87 ? -8.828 -11.692 -5.784 1.00 95.25 87 GLY A O 1
ATOM 691 N N . TRP A 1 88 ? -7.106 -13.114 -5.614 1.00 95.56 88 TRP A N 1
ATOM 692 C CA . TRP A 1 88 ? -7.746 -13.935 -4.584 1.00 95.56 88 TRP A CA 1
ATOM 693 C C . TRP A 1 88 ? -7.889 -13.195 -3.250 1.00 95.56 88 TRP A C 1
ATOM 695 O O . TRP A 1 88 ? -8.944 -13.287 -2.621 1.00 95.56 88 TRP A O 1
ATOM 705 N N . GLY A 1 89 ? -6.862 -12.441 -2.838 1.00 93.06 89 GLY A N 1
ATOM 706 C CA . GLY A 1 89 ? -6.928 -11.559 -1.667 1.00 93.06 89 GLY A CA 1
ATOM 707 C C . GLY A 1 89 ? -8.064 -10.544 -1.791 1.00 93.06 89 GLY A C 1
ATOM 708 O O . GLY A 1 89 ? -8.946 -10.503 -0.938 1.00 93.06 89 GLY A O 1
ATOM 709 N N . LEU A 1 90 ? -8.129 -9.838 -2.923 1.00 94.50 90 LEU A N 1
ATOM 710 C CA . LEU A 1 90 ? -9.198 -8.880 -3.212 1.00 94.50 90 LEU A CA 1
ATOM 711 C C . LEU A 1 90 ? -10.590 -9.526 -3.196 1.00 94.50 90 LEU A C 1
ATOM 713 O O . LEU A 1 90 ? -11.518 -8.981 -2.604 1.00 94.50 90 LEU A O 1
ATOM 717 N N . LYS A 1 91 ? -10.754 -10.699 -3.819 1.00 94.75 91 LYS A N 1
ATOM 718 C CA . LYS A 1 91 ? -12.034 -11.423 -3.809 1.00 94.75 91 LYS A CA 1
ATOM 719 C C . LYS A 1 91 ? -12.492 -11.718 -2.380 1.00 94.75 91 LYS A C 1
ATOM 721 O O . LYS A 1 91 ? -13.653 -11.483 -2.057 1.00 94.75 91 LYS A O 1
ATOM 726 N N . ARG A 1 92 ? -11.594 -12.236 -1.534 1.00 93.25 92 ARG A N 1
ATOM 727 C CA . ARG A 1 92 ? -11.896 -12.531 -0.125 1.00 93.25 92 ARG A CA 1
ATOM 728 C C . ARG A 1 92 ? -12.275 -11.270 0.642 1.00 93.25 92 ARG A C 1
ATOM 730 O O . ARG A 1 92 ? -13.268 -11.297 1.360 1.00 93.25 92 ARG A O 1
ATOM 737 N N . PHE A 1 93 ? -11.518 -10.193 0.451 1.00 92.50 93 PHE A N 1
ATOM 738 C CA . PHE A 1 93 ? -11.778 -8.898 1.066 1.00 92.50 93 PHE A CA 1
ATOM 739 C C . PHE A 1 93 ? -13.185 -8.377 0.731 1.00 92.50 93 PHE A C 1
ATOM 741 O O . PHE A 1 93 ? -13.957 -8.046 1.627 1.00 92.50 93 PHE A O 1
ATOM 748 N N . LEU A 1 94 ? -13.564 -8.394 -0.551 1.00 92.00 94 LEU A N 1
ATOM 749 C CA . LEU A 1 94 ? -14.882 -7.930 -0.995 1.00 92.00 94 LEU A CA 1
ATOM 750 C C . LEU A 1 94 ? -16.028 -8.805 -0.475 1.00 92.00 94 LEU A C 1
ATOM 752 O O . LEU A 1 94 ? -17.071 -8.282 -0.102 1.00 92.00 94 LEU A O 1
ATOM 756 N N . MET A 1 95 ? -15.834 -10.125 -0.417 1.00 91.25 95 MET A N 1
ATOM 757 C CA . MET A 1 95 ? -16.837 -11.041 0.138 1.00 91.25 95 MET A CA 1
ATOM 758 C C . MET A 1 95 ? -17.016 -10.862 1.651 1.00 91.25 95 MET A C 1
ATOM 760 O O . MET A 1 95 ? -18.128 -10.992 2.151 1.00 91.25 95 MET A O 1
ATOM 764 N N . ALA A 1 96 ? -15.947 -10.543 2.385 1.00 83.19 96 ALA A N 1
ATOM 765 C CA . ALA A 1 96 ? -16.019 -10.295 3.822 1.00 83.19 96 ALA A CA 1
ATOM 766 C C . ALA A 1 96 ? -16.721 -8.964 4.151 1.00 83.19 96 ALA A C 1
ATOM 768 O O . ALA A 1 96 ? -17.560 -8.928 5.050 1.00 83.19 96 ALA A O 1
ATOM 769 N N . GLY A 1 97 ? -16.431 -7.898 3.396 1.00 68.31 97 GLY A N 1
ATOM 770 C CA . GLY A 1 97 ? -17.035 -6.574 3.599 1.00 68.31 97 GLY A CA 1
ATOM 771 C C . GLY A 1 97 ? -18.536 -6.500 3.279 1.00 68.31 97 GLY A C 1
ATOM 772 O O . GLY A 1 97 ? -19.232 -5.611 3.770 1.00 68.31 97 GLY A O 1
ATOM 773 N N . ASP A 1 98 ? -19.071 -7.443 2.496 1.00 57.62 98 ASP A N 1
ATOM 774 C CA . ASP A 1 98 ? -20.498 -7.483 2.140 1.00 57.62 98 ASP A CA 1
ATOM 775 C C . ASP A 1 98 ? -21.384 -7.999 3.294 1.00 57.62 98 ASP A C 1
ATOM 777 O O . ASP A 1 98 ? -22.548 -7.620 3.430 1.00 57.62 98 ASP A O 1
ATOM 781 N N . HIS A 1 99 ? -20.819 -8.783 4.219 1.00 52.00 99 HIS A N 1
ATOM 782 C CA . HIS A 1 99 ? -21.544 -9.275 5.396 1.00 52.00 99 HIS A CA 1
ATOM 783 C C . HIS A 1 99 ? -21.812 -8.195 6.461 1.00 52.00 99 HIS A C 1
ATOM 785 O O . HIS A 1 99 ? -22.692 -8.379 7.300 1.00 52.00 99 HIS A O 1
ATOM 791 N N . GLY A 1 100 ? -21.129 -7.045 6.402 1.00 47.81 100 GLY A N 1
ATOM 792 C CA . GLY A 1 100 ? -21.400 -5.889 7.266 1.00 47.81 100 GLY A CA 1
ATOM 793 C C . GLY A 1 100 ? -22.634 -5.067 6.863 1.00 47.81 100 GLY A C 1
ATOM 794 O O . GLY A 1 100 ? -23.067 -4.209 7.629 1.00 47.81 100 GLY A O 1
ATOM 795 N N . LYS A 1 101 ? -23.221 -5.316 5.680 1.00 47.41 101 LYS A N 1
ATOM 796 C CA . LYS A 1 101 ? -24.380 -4.560 5.164 1.00 47.41 101 LYS A CA 1
ATOM 797 C C . LYS A 1 101 ? -25.730 -5.257 5.339 1.00 47.41 101 LYS A C 1
ATOM 799 O O . LYS A 1 101 ? -26.754 -4.594 5.245 1.00 47.41 101 LYS A O 1
ATOM 804 N N . VAL A 1 102 ? -25.755 -6.556 5.642 1.00 45.19 102 VAL A N 1
ATOM 805 C CA . VAL A 1 102 ? -27.011 -7.333 5.742 1.00 45.19 102 VAL A CA 1
ATOM 806 C C . VAL A 1 102 ? -27.669 -7.232 7.134 1.00 45.19 102 VAL A C 1
ATOM 808 O O . VAL A 1 102 ? -28.793 -7.678 7.322 1.00 45.19 102 VAL A O 1
ATOM 811 N N . ALA A 1 103 ? -27.020 -6.601 8.120 1.00 45.31 103 ALA A N 1
ATOM 812 C CA . ALA A 1 103 ? -27.538 -6.516 9.493 1.00 45.31 103 ALA A CA 1
ATOM 813 C C . ALA A 1 103 ? -28.349 -5.241 9.820 1.00 45.31 103 ALA A C 1
ATOM 815 O O . ALA A 1 103 ? -28.839 -5.115 10.938 1.00 45.31 103 ALA A O 1
ATOM 816 N N . PHE A 1 104 ? -28.526 -4.312 8.873 1.00 48.38 104 PHE A N 1
ATOM 817 C CA . PHE A 1 104 ? -29.321 -3.087 9.071 1.00 48.38 104 PHE A CA 1
ATOM 818 C C . PHE A 1 104 ? -30.488 -2.990 8.084 1.00 48.38 104 PHE A C 1
ATOM 820 O O . PHE A 1 104 ? -30.731 -1.946 7.491 1.00 48.38 104 PHE A O 1
ATOM 827 N N . GLU A 1 105 ? -31.234 -4.079 7.919 1.00 45.56 105 GLU A N 1
ATOM 828 C CA . GLU A 1 105 ? -32.590 -4.012 7.375 1.00 45.56 105 GLU A CA 1
ATOM 829 C C . GLU A 1 105 ? -33.477 -5.077 8.021 1.00 45.56 105 GLU A C 1
ATOM 831 O O . GLU A 1 105 ? -33.866 -6.053 7.400 1.00 45.56 105 GLU A O 1
ATOM 836 N N . THR A 1 106 ? -33.802 -4.883 9.300 1.00 37.38 106 THR A N 1
ATOM 837 C CA . THR A 1 106 ? -35.084 -5.328 9.865 1.00 37.38 106 THR A CA 1
ATOM 838 C C . THR A 1 106 ? -35.360 -4.560 11.154 1.00 37.38 106 THR A C 1
ATOM 840 O O . THR A 1 106 ? -34.759 -4.871 12.173 1.00 37.38 106 THR A O 1
ATOM 843 N N . ARG A 1 107 ? -36.302 -3.613 11.042 1.00 36.28 107 ARG A N 1
ATOM 844 C CA . ARG A 1 107 ? -37.208 -3.062 12.072 1.00 36.28 107 ARG A CA 1
ATOM 845 C C . ARG A 1 107 ? -36.632 -2.474 13.359 1.00 36.28 107 ARG A C 1
ATOM 847 O O . ARG A 1 107 ? -36.131 -3.230 14.210 1.00 36.28 107 ARG A O 1
#

Secondary structure (DSSP, 8-state):
---TTTTTTHHHHHHHTTT-SGGGGGGG--TT---EEEEETT-SSS-HHHHHHHHHHHHHTT---EEEEESS-TGGGGSTTHHHHHHHHHHHHHHHHHTTSTTS---

Sequence (107 aa):
MNPVNLLRNKALRRAWSPLNLENNSDRLVRSNLDLHVVIAERDKVILPEVSDSFVQSLKDAGAVPEMLRLNCGHYSLALPPYIFRSGWGLKRFLMAGDHGKVAFETR

Organism: NCBI:txid2116655